Protein AF-A0A939YX64-F1 (afdb_monomer_lite)

Radius of gyration: 16.29 Å; chains: 1; bounding box: 22×39×48 Å

Structure (mmCIF, N/CA/C/O backbone):
data_AF-A0A939YX64-F1
#
_entry.id   AF-A0A939YX64-F1
#
loop_
_atom_site.group_PDB
_atom_site.id
_atom_site.type_symbol
_atom_site.label_atom_id
_atom_site.label_alt_id
_atom_site.label_comp_id
_atom_site.label_asym_id
_atom_site.label_entity_id
_atom_site.label_seq_id
_atom_site.pdbx_PDB_ins_code
_atom_site.Cartn_x
_atom_site.Cartn_y
_atom_site.Cartn_z
_atom_site.occupancy
_atom_site.B_iso_or_equiv
_atom_site.auth_seq_id
_atom_site.auth_comp_id
_atom_site.auth_asym_id
_atom_site.auth_atom_id
_atom_site.pdbx_PDB_model_num
ATOM 1 N N . MET A 1 1 ? 0.590 4.239 -18.926 1.00 73.81 1 MET A N 1
ATOM 2 C CA . MET A 1 1 ? -0.198 4.090 -17.687 1.00 73.81 1 MET A CA 1
ATOM 3 C C . MET A 1 1 ? 0.325 5.106 -16.697 1.00 73.81 1 MET A C 1
ATOM 5 O O . MET A 1 1 ? 1.539 5.261 -16.630 1.00 73.81 1 MET A O 1
ATOM 9 N N . ASP A 1 2 ? -0.556 5.820 -16.005 1.00 86.19 2 ASP A N 1
ATOM 10 C CA . ASP A 1 2 ? -0.143 6.831 -15.033 1.00 86.19 2 ASP A CA 1
ATOM 11 C C . ASP A 1 2 ? -0.087 6.209 -13.631 1.00 86.19 2 ASP A C 1
ATOM 13 O O . ASP A 1 2 ? -1.114 5.926 -13.015 1.00 86.19 2 ASP A O 1
ATOM 17 N N . ILE A 1 3 ? 1.131 5.927 -13.165 1.00 88.06 3 ILE A N 1
ATOM 18 C CA . ILE A 1 3 ? 1.372 5.285 -11.866 1.00 88.06 3 ILE A CA 1
ATOM 19 C C . ILE A 1 3 ? 0.934 6.208 -10.720 1.00 88.06 3 ILE A C 1
ATOM 21 O O . ILE A 1 3 ? 0.413 5.723 -9.717 1.00 88.06 3 ILE A O 1
ATOM 25 N N . MET A 1 4 ? 1.089 7.530 -10.868 1.00 88.69 4 MET A N 1
ATOM 26 C CA . MET A 1 4 ? 0.673 8.483 -9.836 1.00 88.69 4 MET A CA 1
ATOM 27 C C . MET A 1 4 ? -0.846 8.496 -9.676 1.00 88.69 4 MET A C 1
ATOM 29 O O . MET A 1 4 ? -1.328 8.414 -8.549 1.00 88.69 4 MET A O 1
ATOM 33 N N . ALA A 1 5 ? -1.591 8.500 -10.784 1.00 91.50 5 ALA A N 1
ATOM 34 C CA . ALA A 1 5 ? -3.052 8.434 -10.736 1.00 91.50 5 ALA A CA 1
ATOM 35 C C . ALA A 1 5 ? -3.553 7.146 -10.053 1.00 91.50 5 ALA A C 1
ATOM 37 O O . ALA A 1 5 ? -4.501 7.180 -9.270 1.00 91.50 5 ALA A O 1
ATOM 38 N N . ILE A 1 6 ? -2.887 6.012 -10.300 1.00 90.94 6 ILE A N 1
ATOM 39 C CA . ILE A 1 6 ? -3.210 4.735 -9.645 1.00 90.94 6 ILE A CA 1
ATOM 40 C C . ILE A 1 6 ? -2.937 4.806 -8.138 1.00 90.94 6 ILE A C 1
ATOM 42 O O . ILE A 1 6 ? -3.766 4.362 -7.343 1.00 90.94 6 ILE A O 1
ATOM 46 N N . ILE A 1 7 ? -1.800 5.382 -7.733 1.00 92.44 7 ILE A N 1
ATOM 47 C CA . ILE A 1 7 ? -1.467 5.586 -6.316 1.00 92.44 7 ILE A CA 1
ATOM 48 C C . ILE A 1 7 ? -2.556 6.418 -5.630 1.00 92.44 7 ILE A C 1
ATOM 50 O O . ILE A 1 7 ? -3.055 6.016 -4.580 1.00 92.44 7 ILE A O 1
ATOM 54 N N . GLU A 1 8 ? -2.957 7.544 -6.223 1.00 92.69 8 GLU A N 1
ATOM 55 C CA . GLU A 1 8 ? -4.002 8.411 -5.666 1.00 92.69 8 GLU A CA 1
ATOM 56 C C . GLU A 1 8 ? -5.349 7.691 -5.560 1.00 92.69 8 GLU A C 1
ATOM 58 O O . GLU A 1 8 ? -5.967 7.707 -4.496 1.00 92.69 8 GLU A O 1
ATOM 63 N N . GLN A 1 9 ? -5.752 6.959 -6.601 1.00 92.38 9 GLN A N 1
ATOM 64 C CA . GLN A 1 9 ? -6.983 6.168 -6.595 1.00 92.38 9 GLN A CA 1
ATOM 65 C C . GLN A 1 9 ? -6.992 5.110 -5.479 1.00 92.38 9 GLN A C 1
ATOM 67 O O . GLN A 1 9 ? -8.008 4.907 -4.808 1.00 92.38 9 GLN A O 1
ATOM 72 N N . ILE A 1 10 ? -5.870 4.416 -5.268 1.00 92.62 10 ILE A N 1
ATOM 73 C CA . ILE A 1 10 ? -5.740 3.417 -4.200 1.00 92.62 10 ILE A CA 1
ATOM 74 C C . ILE A 1 10 ? -5.824 4.095 -2.831 1.00 92.62 10 ILE A C 1
ATOM 76 O O . ILE A 1 10 ? -6.509 3.581 -1.948 1.00 92.62 10 ILE A O 1
ATOM 80 N N . ILE A 1 11 ? -5.177 5.249 -2.645 1.00 91.44 11 ILE A N 1
ATOM 81 C CA . ILE A 1 11 ? -5.252 6.017 -1.394 1.00 91.44 11 ILE A CA 1
ATOM 82 C C . ILE A 1 11 ? -6.694 6.443 -1.113 1.00 91.44 11 ILE A C 1
ATOM 84 O O . ILE A 1 11 ? -7.176 6.247 0.003 1.00 91.44 11 ILE A O 1
ATOM 88 N N . GLU A 1 12 ? -7.402 6.982 -2.106 1.00 92.69 12 GLU A N 1
ATOM 89 C CA . GLU A 1 12 ? -8.810 7.357 -1.956 1.00 92.69 12 GLU A CA 1
ATOM 90 C C . GLU A 1 12 ? -9.678 6.157 -1.584 1.00 92.69 12 GLU A C 1
ATOM 92 O O . GLU A 1 12 ? -10.517 6.264 -0.687 1.00 92.69 12 GLU A O 1
ATOM 97 N N . LYS A 1 13 ? -9.456 4.992 -2.205 1.00 92.25 13 LYS A N 1
ATOM 98 C CA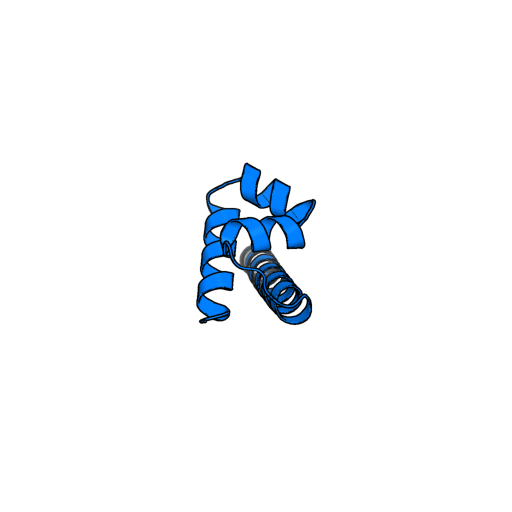 . LYS A 1 13 ? -10.148 3.763 -1.807 1.00 92.25 13 LYS A CA 1
ATOM 99 C C . LYS A 1 13 ? -9.820 3.358 -0.378 1.00 92.25 13 LYS A C 1
ATOM 101 O O . LYS A 1 13 ? -10.734 3.018 0.353 1.00 92.25 13 LYS A O 1
ATOM 106 N N . ILE A 1 14 ? -8.564 3.428 0.057 1.00 90.81 14 ILE A N 1
ATOM 107 C CA . ILE A 1 14 ? -8.194 3.097 1.444 1.00 90.81 14 ILE A CA 1
ATOM 108 C C . ILE A 1 14 ? -8.873 4.048 2.441 1.00 90.81 14 ILE A C 1
ATOM 110 O O . ILE A 1 14 ? -9.295 3.608 3.511 1.00 90.81 14 ILE A O 1
ATOM 114 N N . LYS A 1 15 ? -8.988 5.338 2.101 1.00 87.75 15 LYS A N 1
ATOM 115 C CA . LYS A 1 15 ? -9.639 6.350 2.948 1.00 87.75 15 LYS A CA 1
ATOM 116 C C . LYS A 1 15 ? -11.159 6.147 3.027 1.00 87.75 15 LYS A C 1
ATOM 118 O O . LYS A 1 15 ? -11.731 6.316 4.102 1.00 87.75 15 LYS A O 1
ATOM 123 N N . ASN A 1 16 ? -11.803 5.769 1.921 1.00 91.75 16 ASN A N 1
ATOM 124 C CA . ASN A 1 16 ? -13.265 5.657 1.831 1.00 91.75 16 ASN A CA 1
ATOM 125 C C . ASN A 1 16 ? -13.814 4.241 2.099 1.00 91.75 16 ASN A C 1
ATOM 127 O O . ASN A 1 16 ? -14.959 4.103 2.523 1.00 91.75 16 ASN A O 1
ATOM 131 N N . ASP A 1 17 ? -13.016 3.195 1.881 1.00 92.62 17 ASP A N 1
ATOM 132 C CA . ASP A 1 17 ? -13.393 1.787 2.018 1.00 92.62 17 ASP A CA 1
ATOM 133 C C . ASP A 1 17 ? -12.470 1.084 3.031 1.00 92.62 17 ASP A C 1
ATOM 135 O O . ASP A 1 17 ? -11.301 0.770 2.779 1.00 92.62 17 ASP A O 1
ATOM 139 N N . LYS A 1 18 ? -13.024 0.823 4.220 1.00 88.69 18 LYS A N 1
ATOM 140 C CA . LYS A 1 18 ? -12.310 0.164 5.324 1.00 88.69 18 LYS A CA 1
ATOM 141 C C . LYS A 1 18 ? -11.949 -1.291 5.018 1.00 88.69 18 LYS A C 1
ATOM 143 O O . LYS A 1 18 ? -10.908 -1.762 5.494 1.00 88.69 18 LYS A O 1
ATOM 148 N N . ASP A 1 19 ? -12.773 -2.001 4.251 1.00 92.81 19 ASP A N 1
ATOM 149 C CA . ASP A 1 19 ? -12.512 -3.388 3.856 1.00 92.81 19 ASP A CA 1
ATOM 150 C C . ASP A 1 19 ? -11.379 -3.443 2.829 1.00 92.81 19 ASP A C 1
ATOM 152 O O . ASP A 1 19 ? -10.483 -4.292 2.919 1.00 92.81 19 ASP A O 1
ATOM 156 N N . PHE A 1 20 ? -11.349 -2.473 1.913 1.00 92.88 20 PHE A N 1
ATOM 157 C CA . PHE A 1 20 ? -10.241 -2.282 0.987 1.00 92.88 20 PHE A CA 1
ATOM 158 C C . PHE A 1 20 ? -8.942 -1.941 1.719 1.00 92.88 20 PHE A C 1
ATOM 160 O O . PHE A 1 20 ? -7.920 -2.582 1.479 1.00 92.88 20 PHE A O 1
ATOM 167 N N . GLY A 1 21 ? -8.975 -0.999 2.667 1.00 91.50 21 GLY A N 1
ATOM 168 C CA . GLY A 1 21 ? -7.814 -0.662 3.495 1.00 91.50 21 GLY A CA 1
ATOM 169 C C . GLY A 1 21 ? -7.278 -1.857 4.287 1.00 91.50 21 GLY A C 1
ATOM 170 O O . GLY A 1 21 ? -6.065 -2.060 4.375 1.00 91.50 21 GLY A O 1
ATOM 171 N N . SER A 1 22 ? -8.169 -2.694 4.819 1.00 92.69 22 SER A N 1
ATOM 172 C CA . SER A 1 22 ? -7.797 -3.927 5.524 1.00 92.69 22 SER A CA 1
ATOM 173 C C . SER A 1 22 ? -7.197 -4.973 4.581 1.00 92.69 22 SER A C 1
ATOM 175 O O . SER A 1 22 ? -6.186 -5.596 4.912 1.00 92.69 22 SER A O 1
ATOM 177 N N . SER A 1 23 ? -7.771 -5.125 3.386 1.00 93.38 23 SER A N 1
ATOM 178 C CA . SER A 1 23 ? -7.250 -6.011 2.338 1.00 93.38 23 SER A CA 1
ATOM 179 C C . SER A 1 23 ? -5.874 -5.560 1.856 1.00 93.38 23 SER A C 1
ATOM 181 O O . SER A 1 23 ? -4.964 -6.381 1.785 1.00 93.38 23 SER A O 1
ATOM 183 N N . PHE A 1 24 ? -5.680 -4.256 1.644 1.00 92.81 24 PHE A N 1
ATOM 184 C CA . PHE A 1 24 ? -4.396 -3.674 1.259 1.00 92.81 24 PHE A CA 1
ATOM 185 C C . PHE A 1 24 ? -3.326 -3.880 2.338 1.00 92.81 24 PHE A C 1
ATOM 187 O O . PHE A 1 24 ? -2.184 -4.201 2.026 1.00 92.81 24 PHE A O 1
ATOM 194 N N . LYS A 1 25 ? -3.675 -3.747 3.624 1.00 89.12 25 LYS A N 1
ATOM 195 C CA . LYS A 1 25 ? -2.740 -4.023 4.731 1.00 89.12 25 LYS A CA 1
ATOM 196 C C . LYS A 1 25 ? -2.332 -5.494 4.800 1.00 89.12 25 LYS A C 1
ATOM 198 O O . LYS A 1 25 ? -1.192 -5.784 5.155 1.00 89.12 25 LYS A O 1
ATOM 203 N N . LYS A 1 26 ? -3.256 -6.408 4.496 1.00 93.94 26 LYS A N 1
ATOM 204 C CA . LYS A 1 26 ? -3.021 -7.855 4.556 1.00 93.94 26 LYS A CA 1
ATOM 205 C C . LYS A 1 26 ? -2.256 -8.370 3.339 1.00 93.94 26 LYS A C 1
ATOM 207 O O . LYS A 1 26 ? -1.365 -9.196 3.496 1.00 93.94 26 LYS A O 1
ATOM 212 N N . ASP A 1 27 ? -2.637 -7.915 2.153 1.00 93.75 27 ASP A N 1
ATOM 213 C CA . ASP A 1 27 ? -2.130 -8.413 0.878 1.00 93.75 27 ASP A CA 1
ATOM 214 C C . ASP A 1 27 ? -2.136 -7.281 -0.174 1.00 93.75 27 ASP A C 1
ATOM 216 O O . ASP A 1 27 ? -3.047 -7.182 -1.009 1.00 93.75 27 ASP A O 1
ATOM 220 N N . PRO A 1 28 ? -1.165 -6.348 -0.094 1.00 91.44 28 PRO A N 1
ATOM 221 C CA . PRO A 1 28 ? -1.155 -5.144 -0.919 1.00 91.44 28 PRO A CA 1
ATOM 222 C C . PRO A 1 28 ? -0.966 -5.464 -2.403 1.00 91.44 28 PRO A C 1
ATOM 224 O O . PRO A 1 28 ? -1.644 -4.858 -3.223 1.00 91.44 28 PRO A O 1
ATOM 227 N N . VAL A 1 29 ? -0.133 -6.453 -2.746 1.00 91.56 29 VAL A N 1
ATOM 228 C CA . VAL A 1 29 ? 0.116 -6.895 -4.134 1.00 91.56 29 VAL A CA 1
ATOM 229 C C . VAL A 1 29 ? -1.192 -7.311 -4.793 1.00 91.56 29 VAL A C 1
ATOM 231 O O . VAL A 1 29 ? -1.659 -6.659 -5.726 1.00 91.56 29 VAL A O 1
ATOM 234 N N . LYS A 1 30 ? -1.871 -8.297 -4.199 1.00 91.19 30 LYS A N 1
ATOM 235 C CA . LYS A 1 30 ? -3.139 -8.819 -4.712 1.00 91.19 30 LYS A CA 1
ATOM 236 C C . LYS A 1 30 ? -4.243 -7.766 -4.763 1.00 91.19 30 LYS A C 1
ATOM 238 O O . LYS A 1 30 ? -5.137 -7.825 -5.607 1.00 91.19 30 LYS A O 1
ATOM 243 N N . THR A 1 31 ? -4.224 -6.816 -3.830 1.00 91.44 31 THR A N 1
ATOM 244 C CA . THR A 1 31 ? -5.203 -5.723 -3.788 1.00 91.44 31 THR A CA 1
ATOM 245 C C . THR A 1 31 ? -4.972 -4.724 -4.922 1.00 91.44 31 THR A C 1
ATOM 247 O O . THR A 1 31 ? -5.937 -4.300 -5.564 1.00 91.44 31 THR A O 1
ATOM 250 N N . VAL A 1 32 ? -3.713 -4.379 -5.206 1.00 91.06 32 VAL A N 1
ATOM 251 C CA . VAL A 1 32 ? -3.341 -3.508 -6.329 1.00 91.06 32 VAL A CA 1
ATOM 252 C C . VAL A 1 32 ? -3.665 -4.185 -7.658 1.00 91.06 32 VAL A C 1
ATOM 254 O O . VAL A 1 32 ? -4.384 -3.591 -8.457 1.00 91.06 32 VAL A O 1
ATOM 257 N N . GLU A 1 33 ? -3.261 -5.440 -7.863 1.00 89.38 33 GLU A N 1
ATOM 258 C CA . GLU A 1 33 ? -3.559 -6.203 -9.088 1.00 89.38 33 GLU A CA 1
ATOM 259 C C . GLU A 1 33 ? -5.060 -6.249 -9.392 1.00 89.38 33 GLU A C 1
ATOM 261 O O . GLU A 1 33 ? -5.494 -5.923 -10.496 1.00 89.38 33 GLU A O 1
ATOM 266 N N . LYS A 1 34 ? -5.883 -6.566 -8.383 1.00 88.62 34 LYS A N 1
ATOM 267 C CA . LYS A 1 34 ? -7.348 -6.575 -8.522 1.00 88.62 34 LYS A CA 1
ATOM 268 C C . LYS A 1 34 ? -7.941 -5.203 -8.829 1.00 88.62 34 LYS A C 1
ATOM 270 O O . LYS A 1 34 ? -9.021 -5.134 -9.407 1.00 88.62 34 LYS A O 1
ATOM 275 N N . THR A 1 35 ? -7.288 -4.129 -8.391 1.00 87.56 35 THR A N 1
ATOM 276 C CA . THR A 1 35 ? -7.773 -2.758 -8.596 1.00 87.56 35 THR A CA 1
ATOM 277 C C . THR A 1 35 ? -7.435 -2.255 -9.987 1.00 87.56 35 THR A C 1
ATOM 279 O O . THR A 1 35 ? -8.292 -1.662 -10.636 1.00 87.56 35 THR A O 1
ATOM 282 N N . VAL A 1 36 ? -6.202 -2.493 -10.440 1.00 84.88 36 VAL A N 1
ATOM 283 C CA . VAL A 1 36 ? -5.736 -2.040 -11.754 1.00 84.88 36 VAL A CA 1
ATOM 284 C C . VAL A 1 36 ? -6.255 -2.963 -12.866 1.00 84.88 36 VAL A C 1
ATOM 286 O O . VAL A 1 36 ? -6.475 -2.505 -13.983 1.00 84.88 36 VAL A O 1
ATOM 289 N N . GLY A 1 37 ? -6.523 -4.240 -12.566 1.00 81.25 37 GLY A N 1
ATOM 290 C CA . GLY A 1 37 ? -7.131 -5.188 -13.504 1.00 81.25 37 GLY A CA 1
ATOM 291 C C . GLY A 1 37 ? -6.214 -5.594 -14.660 1.00 81.25 37 GLY A C 1
ATOM 292 O O . GLY A 1 37 ? -6.702 -6.023 -15.703 1.00 81.25 37 GLY A O 1
ATOM 293 N N . VAL A 1 38 ? -4.900 -5.430 -14.492 1.00 79.00 38 VAL A N 1
ATOM 294 C CA . VAL A 1 38 ? -3.872 -5.746 -15.492 1.00 79.00 38 VAL A CA 1
ATOM 295 C C . VAL A 1 38 ? -2.684 -6.432 -14.818 1.00 79.00 38 VAL A C 1
ATOM 297 O O . VAL A 1 38 ? -2.347 -6.093 -13.684 1.00 79.00 38 VAL A O 1
ATOM 300 N N . ASP A 1 39 ? -2.049 -7.370 -15.525 1.00 81.00 39 ASP A N 1
ATOM 301 C CA . ASP A 1 39 ? -0.794 -8.000 -15.098 1.00 81.00 39 ASP A CA 1
ATOM 302 C C . ASP A 1 39 ? 0.347 -6.985 -15.216 1.00 81.00 39 ASP A C 1
ATOM 304 O O . ASP A 1 39 ? 0.878 -6.718 -16.299 1.00 81.00 39 ASP A O 1
ATOM 308 N N . LEU A 1 40 ? 0.674 -6.360 -14.089 1.00 84.31 40 LEU A N 1
ATOM 309 C CA . LEU A 1 40 ? 1.807 -5.457 -13.964 1.00 84.31 40 LEU A CA 1
ATOM 310 C C . LEU A 1 40 ? 3.062 -6.245 -13.573 1.00 84.31 40 LEU A C 1
ATOM 312 O O . LEU A 1 40 ? 2.962 -7.210 -12.822 1.00 84.31 40 LEU A O 1
ATOM 316 N N . PRO A 1 41 ? 4.257 -5.808 -14.003 1.00 89.69 41 PRO A N 1
ATOM 317 C CA . PRO A 1 41 ? 5.500 -6.308 -13.434 1.00 89.69 41 PRO A CA 1
ATOM 318 C C . PRO A 1 41 ? 5.548 -6.056 -11.922 1.00 89.69 41 PRO A C 1
ATOM 320 O O . PRO A 1 41 ? 5.169 -4.970 -11.468 1.00 89.69 41 PRO A O 1
ATOM 323 N N . ASP A 1 42 ? 6.103 -7.004 -11.167 1.00 89.75 42 ASP A N 1
ATOM 324 C CA . ASP A 1 42 ? 6.244 -6.921 -9.706 1.00 89.75 42 ASP A CA 1
ATOM 325 C C . ASP A 1 42 ? 6.881 -5.602 -9.245 1.00 89.75 42 ASP A C 1
ATOM 327 O O . ASP A 1 42 ? 6.431 -4.995 -8.274 1.00 89.75 42 ASP A O 1
ATOM 331 N N . ASP A 1 43 ? 7.884 -5.103 -9.973 1.00 90.88 43 ASP A N 1
ATOM 332 C CA . ASP A 1 43 ? 8.544 -3.828 -9.672 1.00 90.88 43 ASP A CA 1
ATOM 333 C C . ASP A 1 43 ? 7.579 -2.635 -9.713 1.00 90.88 43 ASP A C 1
ATOM 335 O O . ASP A 1 43 ? 7.647 -1.738 -8.870 1.00 90.88 43 ASP A O 1
ATOM 339 N N . GLN A 1 44 ? 6.643 -2.620 -10.667 1.00 90.50 44 GLN A N 1
ATOM 340 C CA . GLN A 1 44 ? 5.647 -1.552 -10.774 1.00 90.50 44 GLN A CA 1
ATOM 341 C C . GLN A 1 44 ? 4.610 -1.652 -9.658 1.00 90.50 44 GLN A C 1
ATOM 343 O O . GLN A 1 44 ? 4.237 -0.632 -9.076 1.00 90.50 44 GLN A O 1
ATOM 348 N N . ILE A 1 45 ? 4.176 -2.871 -9.324 1.00 91.88 45 ILE A N 1
ATOM 349 C CA . ILE A 1 45 ? 3.255 -3.107 -8.209 1.00 91.88 45 ILE A CA 1
ATOM 350 C C . ILE A 1 45 ? 3.902 -2.646 -6.900 1.00 91.88 45 ILE A C 1
ATOM 352 O O . ILE A 1 45 ? 3.287 -1.898 -6.138 1.00 91.88 45 ILE A O 1
ATOM 356 N N . ASN A 1 46 ? 5.161 -3.014 -6.667 1.00 92.62 46 ASN A N 1
ATOM 35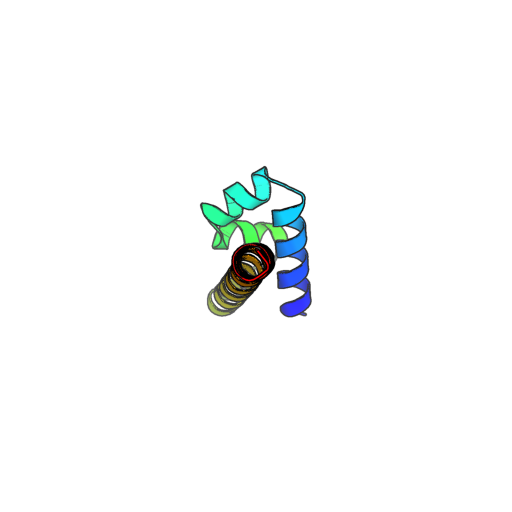7 C CA . ASN A 1 46 ? 5.907 -2.602 -5.484 1.00 92.62 46 ASN A CA 1
ATOM 358 C C . ASN A 1 46 ? 6.048 -1.078 -5.404 1.00 92.62 46 ASN A C 1
ATOM 360 O O . ASN A 1 46 ? 5.751 -0.508 -4.354 1.00 92.62 46 ASN A O 1
ATOM 364 N N . ALA A 1 47 ? 6.381 -0.402 -6.508 1.00 92.94 47 ALA A N 1
ATOM 365 C CA . ALA A 1 47 ? 6.460 1.059 -6.545 1.00 92.94 47 ALA A CA 1
ATOM 366 C C . ALA A 1 47 ? 5.122 1.736 -6.184 1.00 92.94 47 ALA A C 1
ATOM 368 O O . ALA A 1 47 ? 5.099 2.717 -5.437 1.00 92.94 47 ALA A O 1
ATOM 369 N N . ILE A 1 48 ? 3.994 1.194 -6.661 1.00 93.06 48 ILE A N 1
ATOM 370 C CA . ILE A 1 48 ? 2.653 1.672 -6.294 1.00 93.06 48 ILE A CA 1
ATOM 371 C C . ILE A 1 48 ? 2.416 1.481 -4.793 1.00 93.06 48 ILE A C 1
ATOM 373 O O . ILE A 1 48 ? 2.002 2.415 -4.106 1.00 93.06 48 ILE A O 1
ATOM 377 N N . ILE A 1 49 ? 2.695 0.286 -4.266 1.00 93.19 49 ILE A N 1
ATOM 378 C CA . ILE A 1 49 ? 2.493 -0.042 -2.849 1.00 93.19 49 ILE A CA 1
ATOM 379 C C . ILE A 1 49 ? 3.316 0.882 -1.951 1.00 93.19 49 ILE A C 1
ATOM 381 O O . ILE A 1 49 ? 2.797 1.388 -0.953 1.00 93.19 49 ILE A O 1
ATOM 385 N N . GLU A 1 50 ? 4.584 1.107 -2.290 1.00 94.31 50 GLU A N 1
ATOM 386 C CA . GLU A 1 50 ? 5.460 2.011 -1.550 1.00 94.31 50 GLU A CA 1
ATOM 387 C C . GLU A 1 50 ? 4.969 3.456 -1.621 1.00 94.31 50 GLU A C 1
ATOM 389 O O . GLU A 1 50 ? 4.898 4.121 -0.5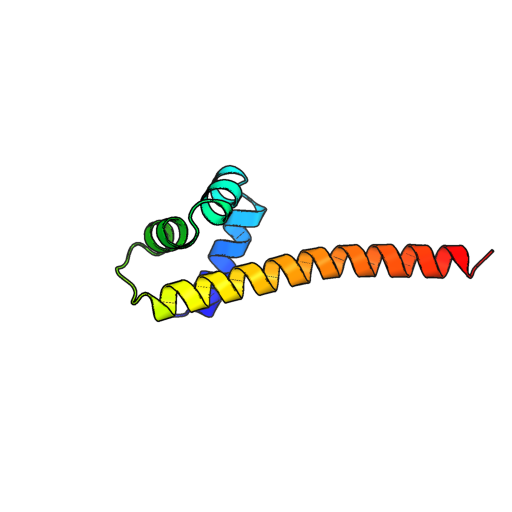87 1.00 94.31 50 GLU A O 1
ATOM 394 N N . GLY A 1 51 ? 4.544 3.922 -2.798 1.00 92.38 51 GLY A N 1
ATOM 395 C CA . GLY A 1 51 ? 3.957 5.250 -2.968 1.00 92.38 51 GLY A CA 1
ATOM 396 C C . GLY A 1 51 ? 2.715 5.459 -2.098 1.00 92.38 51 GLY A C 1
ATOM 397 O O . GLY A 1 51 ? 2.615 6.464 -1.390 1.00 92.38 51 GLY A O 1
ATOM 398 N N . VAL A 1 52 ? 1.809 4.479 -2.079 1.00 92.88 52 VAL A N 1
ATOM 399 C CA . VAL A 1 52 ? 0.594 4.489 -1.249 1.00 92.88 52 VAL A CA 1
ATOM 400 C C . VAL A 1 52 ? 0.947 4.505 0.240 1.00 92.88 52 VAL A C 1
ATOM 402 O O . VAL A 1 52 ? 0.457 5.359 0.981 1.00 92.88 52 VAL A O 1
ATOM 405 N N . LYS A 1 53 ? 1.825 3.600 0.696 1.00 90.25 53 LYS A N 1
ATOM 406 C CA . LYS A 1 53 ? 2.262 3.541 2.102 1.00 90.25 53 LYS A CA 1
ATOM 407 C C . LYS A 1 53 ? 2.951 4.830 2.530 1.00 90.25 53 LYS A C 1
ATOM 409 O O . LYS A 1 53 ? 2.703 5.303 3.635 1.00 90.25 53 LYS A O 1
ATOM 414 N N . SER A 1 54 ? 3.807 5.388 1.680 1.00 90.75 54 SER A N 1
ATOM 415 C CA . SER A 1 54 ? 4.530 6.625 1.965 1.00 90.75 54 SER A CA 1
ATOM 416 C C . SER A 1 54 ? 3.558 7.789 2.141 1.00 90.75 54 SER A C 1
ATOM 418 O O . SER A 1 54 ? 3.595 8.455 3.170 1.00 90.75 54 SER A O 1
ATOM 420 N N . LYS A 1 55 ? 2.607 7.967 1.215 1.00 86.69 55 LYS A N 1
ATOM 421 C CA . LYS A 1 55 ? 1.578 9.017 1.290 1.00 86.69 55 LYS A CA 1
ATOM 422 C C . LYS A 1 55 ? 0.672 8.879 2.517 1.00 86.69 55 LYS A C 1
ATOM 424 O O . LYS A 1 55 ? 0.450 9.872 3.195 1.00 86.69 55 LYS A O 1
ATOM 429 N N . ILE A 1 56 ? 0.193 7.671 2.831 1.00 84.00 56 ILE A N 1
ATOM 430 C CA . ILE A 1 56 ? -0.678 7.442 3.999 1.00 84.00 56 ILE A CA 1
ATOM 431 C C . ILE A 1 56 ? 0.074 7.697 5.306 1.00 84.00 56 ILE A C 1
ATOM 433 O O . ILE A 1 56 ? -0.448 8.387 6.175 1.00 84.00 56 ILE A O 1
ATOM 437 N N . ASN A 1 57 ? 1.310 7.202 5.440 1.00 78.56 57 ASN A N 1
ATOM 438 C CA . ASN A 1 57 ? 2.121 7.508 6.620 1.00 78.56 57 ASN A CA 1
ATOM 439 C C . ASN A 1 57 ? 2.396 9.012 6.723 1.00 78.56 57 ASN A C 1
ATOM 441 O O . ASN A 1 57 ? 2.347 9.556 7.819 1.00 78.56 57 ASN A O 1
ATOM 445 N N . LEU A 1 58 ? 2.668 9.689 5.602 1.00 63.69 58 LEU A N 1
ATOM 446 C CA . LEU A 1 58 ? 2.883 11.135 5.576 1.00 63.69 58 LEU A CA 1
ATOM 447 C C . LEU A 1 58 ? 1.625 11.909 6.000 1.00 63.69 58 LEU A C 1
ATOM 449 O O . LEU A 1 58 ? 1.763 12.899 6.708 1.00 63.69 58 LEU A O 1
ATOM 453 N N . ASP A 1 59 ? 0.428 11.456 5.614 1.00 63.75 59 ASP A N 1
ATOM 454 C CA . ASP A 1 59 ? -0.863 11.994 6.075 1.00 63.75 59 ASP A CA 1
ATOM 455 C C . ASP A 1 59 ? -1.057 11.761 7.589 1.00 63.75 59 ASP A C 1
ATOM 457 O O . ASP A 1 59 ? -1.339 12.705 8.324 1.00 63.75 59 ASP A O 1
ATOM 461 N N . GLU A 1 60 ? -0.827 10.539 8.092 1.00 68.19 60 GLU A N 1
ATOM 462 C CA . GLU A 1 60 ? -0.967 10.214 9.526 1.00 68.19 60 GLU A CA 1
ATOM 463 C C . GLU A 1 60 ? 0.038 10.975 10.403 1.00 68.19 60 GLU A C 1
ATOM 465 O O . GLU A 1 60 ? -0.264 11.382 11.529 1.00 68.19 60 GLU A O 1
ATOM 470 N N . ILE A 1 61 ? 1.258 11.153 9.894 1.00 60.25 61 ILE A N 1
ATOM 471 C CA . ILE A 1 61 ? 2.289 12.005 10.478 1.00 60.25 61 ILE A CA 1
ATOM 472 C C . ILE A 1 61 ? 1.775 13.450 10.400 1.00 60.25 61 ILE A C 1
ATOM 474 O O . ILE A 1 61 ? 1.622 14.067 11.442 1.00 60.25 61 ILE A O 1
ATOM 478 N N . GLY A 1 62 ? 1.373 13.951 9.229 1.00 60.03 62 GLY A N 1
ATOM 479 C CA . GLY A 1 62 ? 0.725 15.255 8.991 1.00 60.03 62 GLY A CA 1
ATOM 480 C C . GLY A 1 62 ? -0.295 15.672 10.060 1.00 60.03 62 GLY A C 1
ATOM 481 O O . GLY A 1 62 ? -0.169 16.723 10.699 1.00 60.03 62 GLY A O 1
ATOM 482 N N . GLU A 1 63 ? -1.272 14.808 10.313 1.00 64.00 63 GLU A N 1
ATOM 483 C CA . GLU A 1 63 ? -2.304 15.020 11.330 1.00 64.00 63 GLU A CA 1
ATOM 484 C C . GLU A 1 63 ? -1.729 15.022 12.755 1.00 64.00 63 GLU A C 1
ATOM 486 O O . GLU A 1 63 ? -2.075 15.877 13.578 1.00 64.00 63 GLU A O 1
ATOM 491 N N . LYS A 1 64 ? -0.794 14.113 13.055 1.00 63.25 64 LYS A N 1
ATOM 492 C CA . LYS A 1 64 ? -0.143 14.044 14.369 1.00 63.25 64 LYS A CA 1
ATOM 493 C C . LYS A 1 64 ? 0.788 15.225 14.638 1.00 63.25 64 LYS A C 1
ATOM 495 O O . LYS A 1 64 ? 0.816 15.671 15.781 1.00 63.25 64 LYS A O 1
ATOM 500 N N . LEU A 1 65 ? 1.517 15.777 13.659 1.00 66.38 65 LEU A N 1
ATOM 5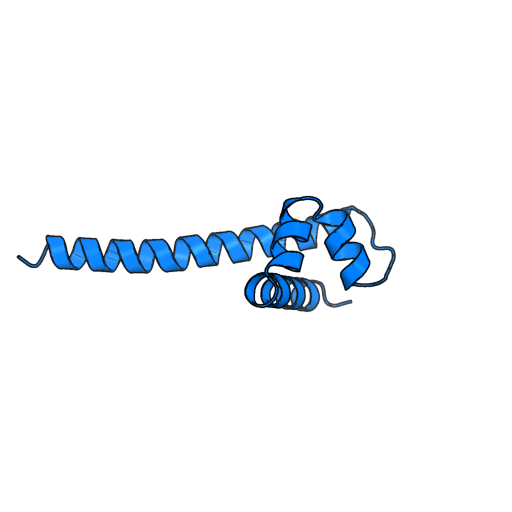01 C CA . LEU A 1 65 ? 2.371 16.954 13.919 1.00 66.38 65 LEU A CA 1
ATOM 502 C C . LEU A 1 65 ? 1.544 18.223 14.011 1.00 66.38 65 LEU A C 1
ATOM 504 O O . LEU A 1 65 ? 1.914 19.106 14.782 1.00 66.38 65 LEU A O 1
ATOM 508 N N . GLY A 1 66 ? 0.447 18.320 13.254 1.00 65.06 66 GLY A N 1
ATOM 509 C CA . GLY A 1 66 ? -0.526 19.396 13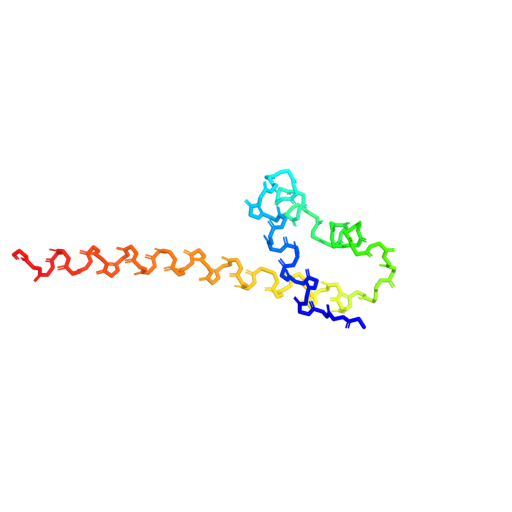.423 1.00 65.06 66 GLY A CA 1
ATOM 510 C C . GLY A 1 66 ? -1.082 19.398 14.849 1.00 65.06 66 GLY A C 1
ATOM 511 O O . GLY A 1 66 ? -1.041 20.422 15.534 1.00 65.06 66 GLY A O 1
ATOM 512 N N . GLY A 1 67 ? -1.490 18.222 15.339 1.00 68.81 67 GLY A N 1
ATOM 513 C CA . GLY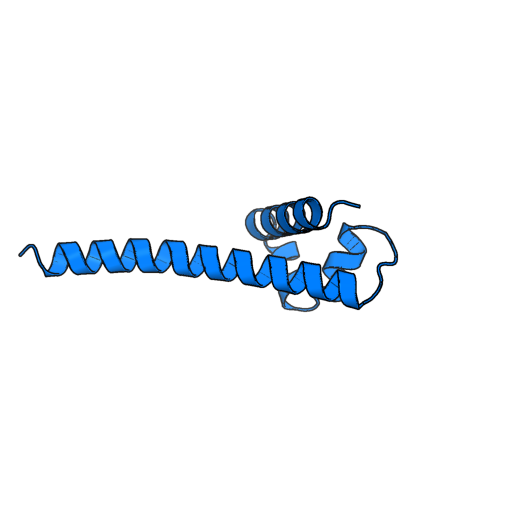 A 1 67 ? -1.925 18.026 16.722 1.00 68.81 67 GLY A CA 1
ATOM 514 C C . GLY A 1 67 ? -0.831 18.338 17.746 1.00 68.81 67 GLY A C 1
ATOM 515 O O . GLY A 1 67 ? -1.065 19.105 18.675 1.00 68.81 67 GLY A O 1
ATOM 516 N N . LEU A 1 68 ? 0.384 17.815 17.562 1.00 71.25 68 LEU A N 1
ATOM 517 C CA . LEU A 1 68 ? 1.508 18.060 18.470 1.00 71.25 68 LEU A CA 1
ATOM 518 C C . LEU A 1 68 ? 1.929 19.533 18.488 1.00 71.25 68 LEU A C 1
ATOM 520 O O . LEU A 1 68 ? 2.122 20.071 19.568 1.00 71.25 68 LEU A O 1
ATOM 524 N N . SER A 1 69 ? 2.008 20.223 17.348 1.00 71.19 69 SER A N 1
ATOM 525 C CA . SER A 1 69 ? 2.279 21.671 17.314 1.00 71.19 69 SER A CA 1
ATOM 526 C C . SER A 1 69 ? 1.201 22.473 18.037 1.00 71.19 69 SER A C 1
ATOM 528 O O . SER A 1 69 ? 1.527 23.404 18.772 1.00 71.19 69 SER A O 1
ATOM 530 N N . GLY A 1 70 ? -0.072 22.095 17.886 1.00 73.69 70 GLY A N 1
ATOM 531 C CA . GLY A 1 70 ? -1.175 22.711 18.625 1.00 73.69 70 GLY A CA 1
ATOM 532 C C . GLY A 1 70 ? -1.049 22.517 20.138 1.00 73.69 70 GLY A C 1
ATOM 533 O O . GLY A 1 70 ? -1.255 23.461 20.902 1.00 73.69 70 GLY A O 1
ATOM 534 N N . LEU A 1 71 ? -0.643 21.322 20.576 1.00 76.81 71 LEU A N 1
ATOM 535 C CA . LEU A 1 71 ? -0.400 21.017 21.988 1.00 76.81 71 LEU A CA 1
ATOM 536 C C . LEU A 1 71 ? 0.835 21.743 22.536 1.00 76.81 71 LEU A C 1
ATOM 538 O O . LEU A 1 71 ? 0.776 22.294 23.629 1.00 76.81 71 LEU A O 1
ATOM 542 N N . LEU A 1 72 ? 1.929 21.801 21.777 1.00 78.94 72 LEU A N 1
ATOM 543 C CA . LEU A 1 72 ? 3.154 22.511 22.154 1.00 78.94 72 LEU A CA 1
ATOM 544 C C . LEU A 1 72 ? 2.915 24.023 22.267 1.00 78.94 72 LEU A C 1
ATOM 546 O O . LEU A 1 72 ? 3.416 24.651 23.194 1.00 78.94 72 LEU A O 1
ATOM 550 N N . ASN A 1 73 ? 2.125 24.606 21.362 1.00 76.06 73 ASN A N 1
ATOM 551 C CA . ASN A 1 73 ? 1.770 26.024 21.420 1.00 76.06 73 ASN A CA 1
ATOM 552 C C . ASN A 1 73 ? 0.834 26.333 22.597 1.00 76.06 73 ASN A C 1
ATOM 554 O O . ASN A 1 73 ? 0.970 27.376 23.229 1.00 76.06 73 ASN A O 1
ATOM 558 N N . LYS A 1 74 ? -0.077 25.408 22.930 1.00 72.75 74 LYS A N 1
ATOM 559 C CA . LYS A 1 74 ? -0.944 25.527 24.107 1.00 72.75 74 LYS A CA 1
ATOM 560 C C . LYS A 1 74 ? -0.153 25.419 25.415 1.00 72.75 74 LYS A C 1
ATOM 562 O O . LYS A 1 74 ? -0.354 26.230 26.302 1.00 72.75 74 LYS A O 1
ATOM 567 N N . LEU A 1 75 ? 0.800 24.489 25.495 1.00 74.38 75 LEU A N 1
ATOM 568 C CA . LEU A 1 75 ? 1.671 24.296 26.664 1.00 74.38 75 LEU A CA 1
ATOM 569 C C . LEU A 1 75 ? 2.701 25.417 26.867 1.00 74.38 75 LEU A C 1
ATOM 571 O O . LEU A 1 75 ? 3.218 25.571 27.966 1.00 74.38 75 LEU A O 1
ATOM 575 N N . LYS A 1 76 ? 3.040 26.168 25.815 1.00 72.25 76 LYS A N 1
ATOM 576 C CA . LYS A 1 76 ? 3.984 27.295 25.881 1.00 72.25 76 LYS A CA 1
ATOM 577 C C . LYS A 1 76 ? 3.283 28.651 26.066 1.00 72.25 76 LYS A C 1
ATOM 579 O O . LYS A 1 76 ? 3.965 29.666 26.174 1.00 72.25 76 LYS A O 1
ATOM 584 N N . GLY A 1 77 ? 1.948 28.661 26.043 1.00 69.19 77 GLY A N 1
ATOM 585 C CA . GLY A 1 77 ? 1.099 29.852 26.115 1.00 69.19 77 GLY A CA 1
ATOM 586 C C . GLY A 1 77 ? 0.353 30.044 27.440 1.00 69.19 77 GLY A C 1
ATOM 587 O O . GLY A 1 77 ? -0.481 30.943 27.505 1.00 69.19 77 GLY A O 1
ATOM 588 N N . GLU A 1 78 ? 0.639 29.232 28.462 1.00 51.69 78 GLU A N 1
ATOM 589 C CA . GLU A 1 78 ? 0.173 29.412 29.850 1.00 51.69 78 GLU A CA 1
ATOM 590 C C . GLU A 1 78 ? 1.340 29.767 30.779 1.00 51.69 78 GLU A C 1
ATOM 592 O O . GLU A 1 78 ? 2.445 29.204 30.585 1.00 51.69 78 GLU A O 1
#

Sequence (78 aa):
MDIMAIIEQIIEKIKNDKDFGSSFKKDPVKTVEKTVGVDLPDDQINAIIEGVKSKINLDEIGEKLGGLSGLLNKLKGE

pLDDT: mean 83.96, std 10.78, range [51.69, 94.31]

Secondary structure (DSSP, 8-state):
--HHHHHHHHHHHHHH-HHHHHHHHH-HHHHHHHHH-S---HHHHHHHHHHHHHHHHHHHHHHHHHHHHHHHHHHT--

Foldseek 3Di:
DDLVVLLVVLLVCLVVPVVLVVCCVVPVLVSSCVVVVDDDPPVSSVVSNCSNVVVVVVVVVVVVVVVVVVVVCVVVVD